Protein AF-A0A3C0FYM9-F1 (afdb_monomer_lite)

Sequence (69 aa):
MKWNKQYNYPPCVRSTTDGLRTYDIGNEKLPSVTTILGATQSDEKKESIARWTARVGEDEAIRVRDQAA

Foldseek 3Di:
DDDDPPDDDADWDWDADPNDTWIDRPPDTDDDPVRVCVVPPDPVVVVVLVVVCVVCDVVVSVVVVVVVD

Radius of gyration: 18.33 Å; chains: 1; bounding box: 48×22×36 Å

Secondary structure (DSSP, 8-state):
-----SS--PPPEEEEETTEEEEEETTEEPPPHHHHHHHT--HHHHHHHHHHHHHH-HHHHHHHHHHT-

Structure (mmCIF, N/CA/C/O backbone):
data_AF-A0A3C0FYM9-F1
#
_entry.id   AF-A0A3C0FYM9-F1
#
loop_
_atom_site.group_PDB
_atom_site.id
_atom_site.type_symbol
_atom_site.label_atom_id
_atom_site.label_alt_id
_atom_site.label_comp_id
_atom_site.label_asym_id
_atom_site.label_entity_id
_atom_site.label_seq_id
_atom_site.pdbx_PDB_ins_code
_atom_site.Cartn_x
_atom_site.Cartn_y
_atom_site.Cartn_z
_atom_site.occupancy
_atom_site.B_iso_or_equiv
_atom_site.auth_seq_id
_atom_site.auth_comp_id
_atom_site.auth_asym_id
_atom_site.auth_atom_id
_atom_site.pdbx_PDB_model_num
ATOM 1 N N . MET A 1 1 ? 26.956 10.226 -7.516 1.00 74.31 1 MET A N 1
ATOM 2 C CA . MET A 1 1 ? 26.560 8.954 -6.868 1.00 74.31 1 MET A CA 1
ATOM 3 C C . MET A 1 1 ? 27.570 7.881 -7.249 1.00 74.31 1 MET A C 1
ATOM 5 O O . MET A 1 1 ? 27.822 7.719 -8.435 1.00 74.31 1 MET A O 1
ATOM 9 N N . LYS A 1 2 ? 28.207 7.209 -6.281 1.00 83.81 2 LYS A N 1
ATOM 10 C CA . LYS A 1 2 ? 29.155 6.113 -6.550 1.00 83.81 2 LYS A CA 1
ATOM 11 C C . LYS A 1 2 ? 28.361 4.808 -6.614 1.00 83.81 2 LYS A C 1
ATOM 13 O O . LYS A 1 2 ? 27.775 4.410 -5.614 1.00 83.81 2 LYS A O 1
ATOM 18 N N . TRP A 1 3 ? 28.287 4.183 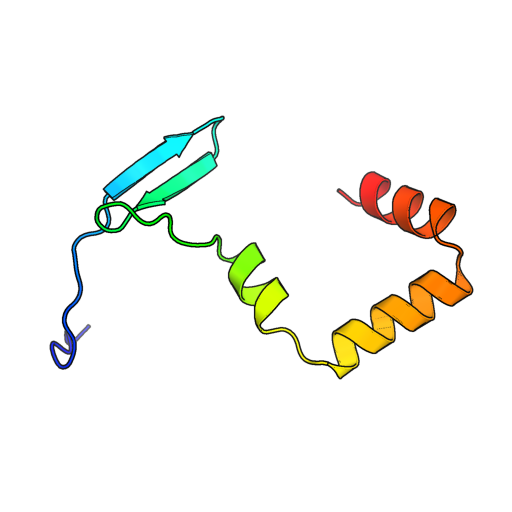-7.786 1.00 82.00 3 TRP A N 1
ATOM 19 C CA . TRP A 1 3 ? 27.536 2.939 -7.961 1.00 82.00 3 TRP A CA 1
ATOM 20 C C . TRP A 1 3 ? 28.254 1.783 -7.252 1.00 82.00 3 TRP A C 1
ATOM 22 O O . TRP A 1 3 ? 29.372 1.426 -7.622 1.00 82.00 3 TRP A O 1
ATOM 32 N N . ASN A 1 4 ? 27.625 1.218 -6.219 1.00 81.75 4 ASN A N 1
ATOM 33 C CA . ASN A 1 4 ? 28.096 0.001 -5.565 1.00 81.75 4 ASN A CA 1
ATOM 34 C C . ASN A 1 4 ? 27.577 -1.223 -6.338 1.00 81.75 4 ASN A C 1
ATOM 36 O O . ASN A 1 4 ? 26.369 -1.417 -6.426 1.00 81.75 4 ASN A O 1
ATOM 40 N N . LYS A 1 5 ? 28.482 -2.034 -6.899 1.00 84.31 5 LYS A N 1
ATOM 41 C CA . LYS A 1 5 ? 28.162 -3.263 -7.653 1.00 84.31 5 LYS A CA 1
ATOM 42 C C . LYS A 1 5 ? 28.273 -4.534 -6.803 1.00 84.31 5 LYS A C 1
ATOM 44 O O . LYS A 1 5 ? 28.482 -5.613 -7.341 1.00 84.31 5 LYS A O 1
ATOM 49 N N . GLN A 1 6 ? 28.178 -4.413 -5.479 1.00 88.62 6 GLN A N 1
ATOM 50 C CA . GLN A 1 6 ? 28.283 -5.555 -4.564 1.00 88.62 6 GLN A CA 1
ATOM 51 C C . GLN A 1 6 ? 27.219 -6.637 -4.821 1.00 88.62 6 GLN A C 1
ATOM 53 O O . GLN A 1 6 ? 27.449 -7.795 -4.489 1.00 88.62 6 GLN A O 1
ATOM 58 N N . TYR A 1 7 ? 26.091 -6.278 -5.443 1.00 86.19 7 TYR A N 1
ATOM 59 C CA . TYR A 1 7 ? 24.994 -7.191 -5.751 1.00 86.19 7 TYR A CA 1
ATOM 60 C C . TYR A 1 7 ? 24.682 -7.216 -7.2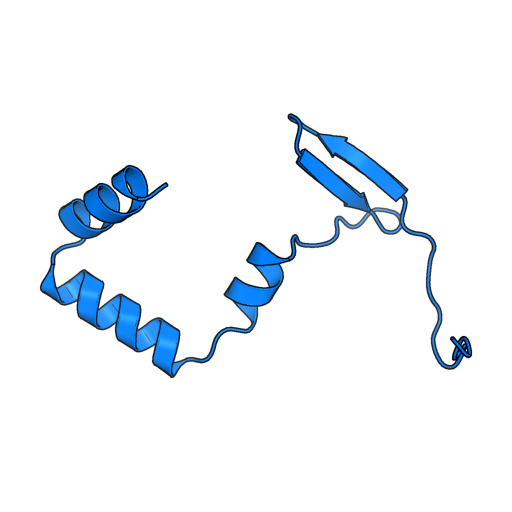49 1.00 86.19 7 TYR A C 1
ATOM 62 O O . TYR A 1 7 ? 24.968 -6.263 -7.978 1.00 86.19 7 TYR A O 1
ATOM 70 N N . ASN A 1 8 ? 24.070 -8.314 -7.700 1.00 80.94 8 ASN A N 1
ATOM 71 C CA . ASN A 1 8 ? 23.498 -8.393 -9.037 1.00 80.94 8 ASN A CA 1
ATOM 72 C C . ASN A 1 8 ? 22.207 -7.563 -9.081 1.00 80.94 8 ASN A C 1
ATOM 74 O O . ASN A 1 8 ? 21.274 -7.830 -8.327 1.00 80.94 8 ASN A O 1
ATOM 78 N N . TYR A 1 9 ? 22.163 -6.572 -9.968 1.00 81.81 9 TYR A N 1
ATOM 79 C CA . TYR A 1 9 ? 20.995 -5.726 -10.194 1.00 81.81 9 TYR A CA 1
ATOM 80 C C . TYR A 1 9 ? 20.403 -6.080 -11.563 1.00 81.81 9 TYR A C 1
ATOM 82 O O . TYR A 1 9 ? 20.836 -5.505 -12.566 1.00 81.81 9 TYR A O 1
ATOM 90 N N . PRO A 1 10 ? 19.471 -7.048 -11.642 1.00 82.31 10 PRO A N 1
ATOM 91 C CA . PRO A 1 10 ? 18.857 -7.409 -12.911 1.00 82.31 10 PRO A CA 1
ATOM 92 C C . PRO A 1 10 ? 18.064 -6.219 -13.480 1.00 82.31 10 PRO A C 1
ATOM 94 O O . PRO A 1 10 ? 17.524 -5.411 -12.718 1.00 82.31 10 PRO A O 1
ATOM 97 N N . PRO A 1 11 ? 17.991 -6.084 -14.814 1.00 80.31 11 PRO A N 1
ATOM 98 C CA . PRO A 1 11 ? 17.236 -5.009 -15.440 1.00 80.31 11 PRO A CA 1
ATOM 99 C C . PRO A 1 11 ? 15.741 -5.165 -15.136 1.00 80.31 11 PRO A C 1
ATOM 101 O O . PRO A 1 11 ? 15.188 -6.256 -15.261 1.00 80.31 11 PRO A O 1
ATOM 104 N N . CYS A 1 12 ? 15.083 -4.068 -14.760 1.00 80.75 12 CYS A N 1
ATOM 105 C CA . CYS A 1 12 ? 13.636 -4.029 -14.592 1.00 80.75 12 CYS A CA 1
ATOM 106 C C . CYS A 1 12 ? 12.962 -3.554 -15.884 1.00 80.75 12 CYS A C 1
ATOM 108 O O . CYS A 1 12 ? 13.360 -2.552 -16.484 1.00 80.75 12 CYS A O 1
ATOM 110 N N . VAL A 1 13 ? 11.922 -4.266 -16.312 1.00 81.62 13 VAL A N 1
ATOM 111 C CA . VAL A 1 13 ? 11.104 -3.875 -17.463 1.00 81.62 13 VAL A CA 1
ATOM 112 C C . VAL A 1 13 ? 9.906 -3.095 -16.946 1.00 81.62 13 VAL A C 1
ATOM 114 O O . VAL A 1 13 ? 9.150 -3.579 -16.107 1.00 81.62 13 VAL A O 1
ATOM 117 N N . ARG A 1 14 ? 9.738 -1.861 -17.427 1.00 80.75 14 ARG A N 1
ATOM 118 C CA . ARG A 1 14 ? 8.552 -1.054 -17.131 1.00 80.75 14 ARG A CA 1
ATOM 119 C C . ARG A 1 14 ? 7.413 -1.474 -18.058 1.00 80.75 14 ARG A C 1
ATOM 121 O O . ARG A 1 14 ? 7.558 -1.380 -19.274 1.00 80.75 14 ARG A O 1
ATOM 128 N N . SER A 1 15 ? 6.263 -1.798 -17.480 1.00 77.12 15 SER A N 1
ATOM 129 C CA . SER A 1 15 ? 4.997 -2.008 -18.182 1.00 77.12 15 SER A CA 1
ATOM 130 C C . SER A 1 15 ? 3.918 -1.052 -17.658 1.00 77.12 15 SER A C 1
ATOM 132 O O . SER A 1 15 ? 4.059 -0.444 -16.591 1.00 77.12 15 SER A O 1
ATOM 134 N N . THR A 1 16 ? 2.850 -0.874 -18.432 1.00 77.12 16 THR A N 1
ATOM 135 C CA . THR A 1 16 ? 1.655 -0.134 -18.010 1.00 77.12 16 THR A CA 1
ATOM 136 C C . THR A 1 16 ? 0.458 -1.063 -18.151 1.00 77.12 16 THR A C 1
ATOM 138 O O . THR A 1 16 ? 0.125 -1.451 -19.266 1.00 77.12 16 THR A O 1
ATOM 141 N N . THR A 1 17 ? -0.158 -1.439 -17.032 1.00 74.19 17 THR A N 1
ATOM 142 C CA . THR A 1 17 ? -1.374 -2.271 -16.997 1.00 74.19 17 THR A CA 1
ATOM 143 C C . THR A 1 17 ? -2.464 -1.465 -16.304 1.00 74.19 17 THR A C 1
ATOM 145 O O . THR A 1 17 ? -2.216 -0.924 -15.230 1.00 74.19 17 THR A O 1
ATOM 148 N N . ASP A 1 18 ? -3.627 -1.313 -16.940 1.00 76.19 18 ASP A N 1
ATOM 149 C CA . ASP A 1 18 ? -4.780 -0.565 -16.405 1.00 76.19 18 ASP A CA 1
ATOM 150 C C . ASP A 1 18 ? -4.459 0.874 -15.950 1.00 76.19 18 ASP A C 1
ATOM 152 O O . ASP A 1 18 ? -5.040 1.404 -15.009 1.00 76.19 18 ASP A O 1
ATOM 156 N N . GLY A 1 19 ? -3.489 1.523 -16.608 1.00 76.19 19 GLY A N 1
ATOM 157 C CA . GLY A 1 19 ? -3.021 2.871 -16.257 1.00 76.19 19 GLY A CA 1
ATOM 158 C C . GLY A 1 19 ? -2.029 2.927 -15.086 1.00 76.19 19 GLY A C 1
ATOM 159 O O . GLY A 1 19 ? -1.450 3.985 -14.831 1.00 76.19 19 GLY A O 1
ATOM 160 N N . LEU A 1 20 ? -1.757 1.803 -14.415 1.00 71.06 20 LEU A N 1
ATOM 161 C CA . LEU A 1 20 ? -0.750 1.700 -13.363 1.00 71.06 20 LEU A CA 1
ATOM 162 C C . LEU A 1 20 ? 0.616 1.307 -13.933 1.00 71.06 20 LEU A C 1
ATOM 164 O O . LEU A 1 20 ? 0.741 0.503 -14.858 1.00 71.06 20 LEU A O 1
ATOM 168 N N . ARG A 1 21 ? 1.672 1.875 -13.343 1.00 80.38 21 ARG A N 1
ATOM 169 C CA . ARG A 1 21 ? 3.060 1.506 -13.648 1.00 80.38 21 ARG A CA 1
ATOM 170 C C . ARG A 1 21 ? 3.395 0.208 -12.923 1.00 80.38 21 ARG A C 1
ATOM 172 O O . ARG A 1 21 ? 3.416 0.187 -11.694 1.00 80.38 21 ARG A O 1
ATOM 179 N N . THR A 1 22 ? 3.726 -0.828 -13.679 1.00 79.25 22 THR A N 1
ATOM 180 C CA . THR A 1 22 ? 4.201 -2.114 -13.157 1.00 79.25 22 THR A CA 1
ATOM 181 C C . THR A 1 22 ? 5.654 -2.309 -13.572 1.00 79.25 22 THR A C 1
ATOM 183 O O . THR A 1 22 ? 6.072 -1.833 -14.631 1.00 79.25 22 THR A O 1
ATOM 186 N N . TYR A 1 23 ? 6.436 -2.967 -12.724 1.00 83.88 23 TYR A N 1
ATOM 187 C CA . TYR A 1 23 ? 7.814 -3.325 -13.034 1.00 83.88 23 TYR A CA 1
ATOM 188 C C . TYR A 1 23 ? 7.978 -4.822 -12.882 1.00 83.88 23 TYR A C 1
ATOM 190 O O . TYR A 1 23 ? 7.585 -5.363 -11.853 1.00 83.88 23 TYR A O 1
ATOM 198 N N . ASP A 1 24 ? 8.606 -5.447 -13.866 1.00 82.62 24 ASP A N 1
ATOM 199 C CA . ASP A 1 24 ? 8.841 -6.884 -13.869 1.00 82.62 24 ASP A CA 1
ATOM 200 C C . ASP A 1 24 ? 10.348 -7.159 -13.913 1.00 82.62 24 ASP A C 1
ATOM 202 O O . ASP A 1 24 ? 11.113 -6.446 -14.576 1.00 82.62 24 ASP A O 1
ATOM 206 N N . ILE A 1 25 ? 10.780 -8.192 -13.192 1.00 82.88 25 ILE A N 1
ATOM 207 C CA . ILE A 1 25 ? 12.124 -8.762 -13.287 1.00 82.88 25 ILE A CA 1
ATOM 208 C C . ILE A 1 25 ? 11.962 -10.175 -13.842 1.00 82.88 25 ILE A C 1
ATOM 210 O O . ILE A 1 25 ? 11.518 -11.088 -13.148 1.00 82.88 25 ILE A O 1
ATOM 214 N N . GLY A 1 26 ? 12.301 -10.361 -15.119 1.00 81.56 26 GLY A N 1
ATOM 215 C CA . GLY A 1 26 ? 12.054 -11.628 -15.808 1.00 81.56 26 GLY A CA 1
ATOM 216 C C . GLY A 1 26 ? 10.555 -11.936 -15.872 1.00 81.56 26 GLY A C 1
ATOM 217 O O . GLY A 1 26 ? 9.832 -11.265 -16.600 1.00 81.56 26 GLY A O 1
ATOM 218 N N . ASN A 1 27 ? 10.108 -12.931 -15.101 1.00 78.50 27 ASN A N 1
ATOM 219 C CA . ASN A 1 27 ? 8.705 -13.363 -15.029 1.00 78.50 27 ASN A CA 1
ATOM 220 C C . ASN A 1 27 ? 7.997 -12.953 -13.723 1.00 78.50 27 ASN A C 1
ATOM 222 O O . ASN A 1 27 ? 6.826 -13.284 -13.538 1.00 78.50 27 ASN A O 1
ATOM 226 N N . GLU A 1 28 ? 8.685 -12.263 -12.809 1.00 82.75 28 GLU A N 1
ATOM 227 C CA . GLU A 1 28 ? 8.122 -11.849 -11.522 1.00 82.75 28 GLU A CA 1
ATOM 228 C C . GLU A 1 28 ? 7.768 -10.365 -11.516 1.00 82.75 28 GLU A C 1
ATOM 230 O O . GLU A 1 28 ? 8.574 -9.513 -11.900 1.00 82.75 28 GLU A O 1
ATOM 235 N N . LYS A 1 29 ? 6.562 -10.056 -11.029 1.00 85.81 29 LYS A N 1
ATOM 236 C C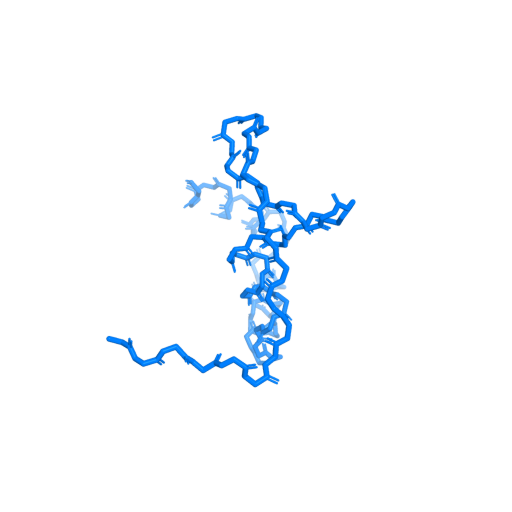A . LYS A 1 29 ? 6.091 -8.681 -10.862 1.00 85.81 29 LYS A CA 1
ATOM 237 C C . LYS A 1 29 ? 6.594 -8.115 -9.543 1.00 85.81 29 LYS A C 1
ATOM 239 O O . LYS A 1 29 ? 6.377 -8.705 -8.485 1.00 85.81 29 LYS A O 1
ATOM 244 N N . LEU A 1 30 ? 7.211 -6.942 -9.590 1.00 86.25 30 LEU A N 1
ATOM 245 C CA . LEU A 1 30 ? 7.633 -6.239 -8.388 1.00 86.25 30 LEU A CA 1
ATOM 246 C C . LEU A 1 30 ? 6.425 -5.643 -7.652 1.00 86.25 30 LEU A C 1
ATOM 248 O O . LEU A 1 30 ? 5.545 -5.044 -8.283 1.00 86.25 30 LEU A O 1
ATOM 252 N N . PRO A 1 31 ? 6.389 -5.751 -6.313 1.00 87.50 31 PRO A N 1
ATOM 253 C CA . PRO A 1 31 ? 5.346 -5.129 -5.514 1.00 87.50 31 PRO A CA 1
ATOM 254 C C . PRO A 1 31 ? 5.422 -3.600 -5.600 1.00 87.50 31 PRO A C 1
ATOM 256 O O . PRO A 1 31 ? 6.493 -3.007 -5.748 1.00 87.50 31 PRO A O 1
ATOM 259 N N . SER A 1 32 ? 4.268 -2.945 -5.463 1.00 86.31 32 SER A N 1
ATOM 260 C CA . SER A 1 32 ? 4.211 -1.484 -5.378 1.00 86.31 32 SER A CA 1
ATOM 261 C C . SER A 1 32 ? 4.816 -0.978 -4.062 1.00 86.31 32 SER A C 1
ATOM 263 O O . SER A 1 32 ? 4.882 -1.711 -3.074 1.00 86.31 32 SER A O 1
ATOM 265 N N . VAL A 1 33 ? 5.193 0.306 -4.012 1.00 87.25 33 VAL A N 1
ATOM 266 C CA . VAL A 1 33 ? 5.661 0.953 -2.770 1.00 87.25 33 VAL A CA 1
ATOM 267 C C . VAL A 1 33 ? 4.642 0.767 -1.642 1.00 87.25 33 VAL A C 1
ATOM 269 O O . VAL A 1 33 ? 5.006 0.372 -0.538 1.00 87.25 33 VAL A O 1
ATOM 272 N N . THR A 1 34 ? 3.357 0.975 -1.932 1.00 88.31 34 THR A N 1
ATOM 273 C CA . THR A 1 34 ? 2.263 0.795 -0.969 1.00 88.31 34 THR A CA 1
ATOM 274 C C . THR A 1 34 ? 2.173 -0.648 -0.474 1.00 88.31 34 THR A C 1
ATOM 276 O O . THR A 1 34 ? 1.978 -0.876 0.717 1.00 88.31 34 THR A O 1
ATOM 279 N N . THR A 1 35 ? 2.373 -1.625 -1.363 1.00 89.69 35 THR A N 1
ATOM 280 C CA . THR A 1 35 ? 2.387 -3.052 -1.011 1.00 89.69 35 THR A CA 1
ATOM 281 C C . THR A 1 35 ? 3.531 -3.373 -0.053 1.00 89.69 35 THR A C 1
ATOM 283 O O . THR A 1 35 ? 3.306 -4.034 0.958 1.00 89.69 35 THR A O 1
ATOM 286 N N . ILE A 1 36 ? 4.740 -2.873 -0.333 1.00 92.12 36 ILE A N 1
ATOM 287 C CA . ILE A 1 36 ? 5.910 -3.079 0.531 1.00 92.12 36 ILE A CA 1
ATOM 288 C C . ILE A 1 36 ? 5.647 -2.475 1.912 1.00 92.12 36 ILE A C 1
ATOM 290 O O . ILE A 1 36 ? 5.777 -3.172 2.913 1.00 92.12 36 ILE A O 1
ATOM 294 N N . LEU A 1 37 ? 5.196 -1.218 1.972 1.00 92.31 37 LEU A N 1
ATOM 295 C CA . LEU A 1 37 ? 4.906 -0.540 3.238 1.00 92.31 37 LEU A CA 1
ATOM 296 C C . LEU A 1 37 ? 3.810 -1.245 4.048 1.00 92.31 37 LEU A C 1
ATOM 298 O O . LEU A 1 37 ? 3.904 -1.313 5.272 1.00 92.31 37 LEU A O 1
ATOM 302 N N . GLY A 1 38 ? 2.787 -1.785 3.382 1.00 91.56 38 GLY A N 1
ATOM 303 C CA . GLY A 1 38 ? 1.742 -2.576 4.031 1.00 91.56 38 GLY A CA 1
ATOM 304 C C . GLY A 1 38 ? 2.264 -3.898 4.600 1.00 91.56 38 GLY A C 1
ATOM 305 O O . GLY A 1 38 ? 1.860 -4.291 5.695 1.00 91.56 38 GLY A O 1
ATOM 306 N N . ALA A 1 39 ? 3.186 -4.559 3.897 1.00 92.44 39 ALA A N 1
ATOM 307 C CA . ALA A 1 39 ? 3.797 -5.811 4.341 1.00 92.44 39 ALA A CA 1
ATOM 308 C C . ALA A 1 39 ? 4.793 -5.609 5.496 1.00 92.44 39 ALA A C 1
ATOM 310 O O . ALA A 1 39 ? 4.875 -6.451 6.387 1.00 92.44 39 ALA A O 1
ATOM 311 N N . THR A 1 40 ? 5.521 -4.489 5.510 1.00 95.25 40 THR A N 1
ATOM 312 C CA . THR A 1 40 ? 6.582 -4.207 6.495 1.00 95.25 40 THR A CA 1
ATOM 313 C C . THR A 1 40 ? 6.140 -3.307 7.649 1.00 95.25 40 THR A C 1
ATOM 315 O O . THR A 1 40 ? 6.983 -2.817 8.399 1.00 95.25 40 THR A O 1
ATOM 318 N N . GLN A 1 41 ? 4.846 -3.019 7.788 1.00 93.69 41 GLN A N 1
ATOM 319 C CA . GLN A 1 41 ? 4.359 -2.194 8.895 1.00 93.69 41 GLN A CA 1
ATOM 320 C C . GLN A 1 41 ? 4.523 -2.908 10.246 1.00 93.69 41 GLN A C 1
ATOM 322 O O . GLN A 1 41 ? 4.396 -4.132 10.324 1.00 93.69 41 GLN A O 1
ATOM 327 N N . SER A 1 42 ? 4.763 -2.134 11.308 1.00 96.44 42 SER A N 1
ATOM 328 C CA . SER A 1 42 ? 4.890 -2.661 12.669 1.00 96.44 42 SER A CA 1
ATOM 329 C C . SER A 1 42 ? 3.609 -3.352 13.135 1.00 96.44 42 SER A C 1
ATOM 331 O O . SER A 1 42 ? 2.499 -2.955 12.766 1.00 96.44 42 SER A O 1
ATOM 333 N N . ASP A 1 43 ? 3.755 -4.367 13.984 1.00 95.19 43 ASP A N 1
ATOM 334 C CA . ASP A 1 43 ? 2.606 -5.107 14.513 1.00 95.19 43 ASP A CA 1
ATOM 335 C C . ASP A 1 43 ? 1.716 -4.225 15.398 1.00 95.19 43 ASP A C 1
ATOM 337 O O . ASP A 1 43 ? 0.495 -4.289 15.289 1.00 95.19 43 ASP A O 1
ATOM 341 N N . GLU A 1 44 ? 2.303 -3.283 16.144 1.00 95.69 44 GLU A N 1
ATOM 342 C CA . GLU A 1 44 ? 1.561 -2.268 16.906 1.00 95.69 44 GLU A CA 1
ATOM 343 C C . GLU A 1 44 ? 0.587 -1.471 16.023 1.00 95.69 44 GLU A C 1
ATOM 345 O O . GLU A 1 44 ? -0.563 -1.232 16.402 1.00 95.69 44 GLU A O 1
ATOM 350 N N . LYS A 1 45 ? 1.015 -1.083 14.814 1.00 93.88 45 LYS A N 1
ATOM 351 C CA . LYS A 1 45 ? 0.154 -0.349 13.881 1.00 93.88 45 LYS A CA 1
ATOM 352 C C . LYS A 1 45 ? -1.013 -1.216 13.411 1.00 93.88 45 LYS A C 1
ATOM 354 O O . LYS A 1 45 ? -2.140 -0.724 13.349 1.00 93.88 45 LYS A O 1
ATOM 359 N N . LYS A 1 46 ? -0.762 -2.495 13.111 1.00 93.31 46 LYS A N 1
ATOM 360 C CA . LYS A 1 46 ? -1.810 -3.451 12.711 1.00 93.31 46 LYS A CA 1
ATOM 361 C C . LYS A 1 46 ? -2.833 -3.628 13.829 1.00 93.31 46 LYS A C 1
ATOM 363 O O . LYS A 1 46 ? -4.033 -3.540 13.581 1.00 93.31 46 LYS A O 1
ATOM 368 N N . GLU A 1 47 ? -2.363 -3.811 15.060 1.00 95.38 47 GLU A N 1
ATOM 369 C CA . GLU A 1 47 ? -3.230 -3.946 16.229 1.00 95.38 47 GLU A CA 1
ATOM 370 C C . GLU A 1 47 ? -4.044 -2.682 16.497 1.00 95.38 47 GLU A C 1
ATOM 372 O O . GLU A 1 47 ? -5.232 -2.774 16.795 1.00 95.38 47 GLU A O 1
ATOM 377 N N . SER A 1 48 ? -3.436 -1.500 16.381 1.00 95.06 48 SER A N 1
ATOM 378 C CA . SER A 1 48 ? -4.130 -0.224 16.580 1.00 95.06 48 SER A CA 1
ATOM 379 C C . SER A 1 48 ? -5.301 -0.062 15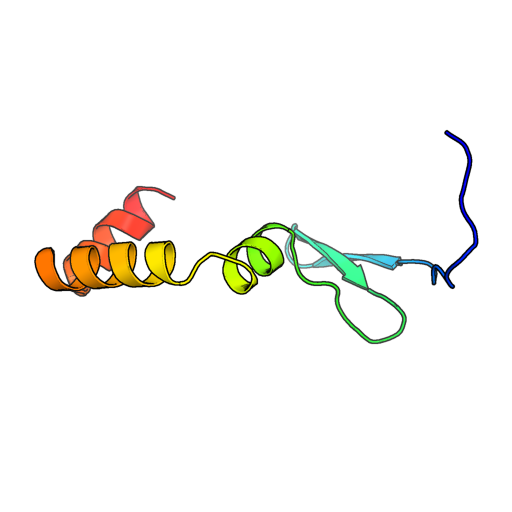.605 1.00 95.06 48 SER A C 1
ATOM 381 O O . SER A 1 48 ? -6.413 0.278 16.019 1.00 95.06 48 SER A O 1
ATOM 383 N N . ILE A 1 49 ? -5.088 -0.404 14.329 1.00 92.88 49 ILE A N 1
ATOM 384 C CA . ILE A 1 49 ? -6.144 -0.399 13.310 1.00 92.88 49 ILE A CA 1
ATOM 385 C C . ILE A 1 49 ? -7.220 -1.436 13.652 1.00 92.88 49 ILE A C 1
ATOM 387 O O . ILE A 1 49 ? -8.397 -1.094 13.652 1.00 92.88 49 ILE A O 1
ATOM 391 N N . ALA A 1 50 ? -6.842 -2.661 14.030 1.00 94.12 50 ALA A N 1
ATOM 392 C CA . ALA A 1 50 ? -7.800 -3.707 14.396 1.00 94.12 50 ALA A CA 1
ATOM 393 C C . ALA A 1 50 ? -8.674 -3.318 15.604 1.00 94.12 50 ALA A C 1
ATOM 395 O O . ALA A 1 50 ? -9.891 -3.502 15.573 1.00 94.12 50 ALA A O 1
ATOM 396 N N . ARG A 1 51 ? -8.084 -2.722 16.649 1.00 96.00 51 ARG A N 1
ATOM 397 C CA . ARG A 1 51 ? -8.823 -2.210 17.819 1.00 96.00 51 ARG A CA 1
ATOM 398 C C . ARG A 1 51 ? -9.783 -1.092 17.427 1.00 96.00 51 ARG A C 1
ATOM 400 O O . ARG A 1 51 ? -10.907 -1.042 17.923 1.00 96.00 51 ARG A O 1
ATOM 407 N N . TRP A 1 52 ? -9.352 -0.190 16.546 1.00 95.56 52 TRP A N 1
ATOM 408 C CA . TRP A 1 52 ? -10.212 0.870 16.032 1.00 95.56 52 TRP A CA 1
ATOM 409 C C . TRP A 1 52 ? -11.380 0.304 15.214 1.00 95.56 52 TRP A C 1
ATOM 411 O O . TRP A 1 52 ? -12.520 0.691 15.470 1.00 95.56 52 TRP A O 1
ATOM 421 N N . THR A 1 53 ? -11.126 -0.650 14.315 1.00 93.75 53 THR A N 1
ATOM 422 C CA . THR A 1 53 ? -12.160 -1.329 13.520 1.00 93.75 53 THR A CA 1
ATOM 423 C C . THR A 1 53 ? -13.159 -2.056 14.417 1.00 93.75 53 THR A C 1
ATOM 425 O O . THR A 1 53 ? -14.360 -1.886 14.244 1.00 93.75 53 THR A O 1
ATOM 428 N N . ALA A 1 54 ? -12.693 -2.778 15.442 1.00 94.25 54 ALA A N 1
ATOM 429 C CA . ALA A 1 54 ? -13.567 -3.445 16.410 1.00 94.25 54 ALA A CA 1
ATOM 430 C C . ALA A 1 54 ? -14.433 -2.458 17.217 1.00 94.25 54 ALA A C 1
ATOM 432 O O . ALA A 1 54 ? -15.559 -2.780 17.583 1.00 94.25 54 ALA A O 1
ATOM 433 N N . ARG A 1 55 ? -13.922 -1.249 17.486 1.00 95.12 55 ARG A N 1
ATOM 434 C CA . ARG A 1 55 ? -14.649 -0.197 18.212 1.00 95.12 55 ARG A CA 1
ATOM 435 C C . ARG A 1 55 ? -15.725 0.482 17.363 1.00 95.12 55 ARG A C 1
ATOM 437 O O . ARG A 1 55 ? -16.753 0.871 17.904 1.00 95.12 55 ARG A O 1
ATOM 444 N N . VAL A 1 56 ? -15.456 0.697 16.077 1.00 93.19 56 VAL A N 1
ATOM 445 C CA . VAL A 1 56 ? -16.355 1.417 15.156 1.00 93.19 56 VAL A CA 1
ATOM 446 C C . VAL A 1 56 ? -17.362 0.472 14.488 1.00 93.19 56 VAL A C 1
ATOM 448 O O . VAL A 1 56 ? -18.467 0.897 14.166 1.00 93.19 56 VAL A O 1
ATOM 451 N N . GLY A 1 57 ? -17.017 -0.809 14.351 1.00 94.19 57 GLY A N 1
ATOM 452 C CA . GLY A 1 57 ? -17.768 -1.793 13.574 1.00 94.19 57 GLY A CA 1
ATOM 453 C C . GLY A 1 57 ? -17.204 -1.926 12.158 1.00 94.19 57 GLY A C 1
ATOM 454 O O . GLY A 1 57 ? -16.710 -0.956 11.585 1.00 94.19 57 GLY A O 1
ATOM 455 N N . GLU A 1 58 ? -17.250 -3.137 11.602 1.00 91.94 58 GLU A N 1
ATOM 456 C CA . GLU A 1 58 ? -16.626 -3.465 10.312 1.00 91.94 58 GLU A CA 1
ATOM 457 C C . GLU A 1 58 ? -17.258 -2.694 9.143 1.00 91.94 58 GLU A C 1
ATOM 459 O O . GLU A 1 58 ? -16.536 -2.053 8.380 1.00 91.94 58 GLU A O 1
ATOM 464 N N . ASP A 1 59 ? -18.591 -2.656 9.069 1.00 93.38 59 ASP A N 1
ATOM 465 C CA . ASP A 1 59 ? -19.324 -1.943 8.012 1.00 93.38 59 ASP A CA 1
ATOM 466 C C . ASP A 1 59 ? -19.012 -0.440 8.005 1.00 93.38 59 ASP A C 1
ATOM 468 O O . ASP A 1 59 ? -18.754 0.160 6.960 1.00 93.38 59 ASP A O 1
ATOM 472 N N . GLU A 1 60 ? -18.978 0.173 9.190 1.00 92.00 60 GLU A N 1
ATOM 473 C CA . GLU A 1 60 ? -18.700 1.600 9.327 1.00 92.00 60 GLU A CA 1
ATOM 474 C C . GLU A 1 60 ? -17.214 1.907 9.082 1.00 92.00 60 GLU A C 1
ATOM 476 O O . GLU A 1 60 ? -16.881 2.920 8.465 1.00 92.00 60 GLU A O 1
ATOM 481 N N . ALA A 1 61 ? -16.305 1.010 9.471 1.00 93.19 61 ALA A N 1
ATOM 482 C CA . ALA A 1 61 ? -14.887 1.129 9.144 1.00 93.19 61 ALA A CA 1
ATOM 483 C C . ALA A 1 61 ? -14.637 1.062 7.627 1.00 93.19 61 ALA A C 1
ATOM 485 O O . ALA A 1 61 ? -13.840 1.852 7.112 1.00 93.19 61 ALA A O 1
ATOM 486 N N . ILE A 1 62 ? -15.326 0.168 6.908 1.00 93.19 62 ILE A N 1
ATOM 487 C CA . ILE A 1 62 ? -15.274 0.083 5.439 1.00 93.19 62 ILE A CA 1
ATOM 488 C C . ILE A 1 62 ? -15.811 1.376 4.823 1.00 93.19 62 ILE A C 1
ATOM 490 O O . ILE A 1 62 ? -15.135 1.984 3.993 1.00 93.19 62 ILE A O 1
ATOM 494 N N . ARG A 1 63 ? -16.970 1.857 5.291 1.00 94.62 63 ARG A N 1
ATOM 495 C CA . ARG A 1 63 ? -17.577 3.105 4.808 1.00 94.62 63 ARG A CA 1
ATOM 496 C C . ARG A 1 63 ? -16.633 4.300 4.956 1.00 94.62 63 ARG A C 1
ATOM 498 O O . ARG A 1 63 ? -16.467 5.075 4.016 1.00 94.62 63 ARG A O 1
ATOM 505 N N . VAL A 1 64 ? -15.997 4.445 6.120 1.00 92.81 64 VAL A N 1
ATOM 506 C CA . VAL A 1 64 ? -15.025 5.518 6.388 1.00 92.81 64 VAL A CA 1
ATOM 507 C C . VAL A 1 64 ? -13.787 5.382 5.500 1.00 92.81 64 VAL A C 1
ATOM 509 O O . VAL A 1 64 ? -13.310 6.389 4.979 1.00 92.81 64 VAL A O 1
ATOM 512 N N . ARG A 1 65 ? -13.276 4.160 5.298 1.00 90.75 65 ARG A N 1
ATOM 513 C CA . ARG A 1 65 ? -12.120 3.903 4.426 1.00 90.75 65 ARG A CA 1
ATOM 514 C C . ARG A 1 65 ? -12.394 4.327 2.988 1.00 90.75 65 ARG A C 1
ATOM 516 O O . ARG A 1 65 ? -11.563 5.007 2.396 1.00 90.75 65 ARG A O 1
ATOM 523 N N . ASP A 1 66 ? -13.537 3.925 2.447 1.00 91.81 66 ASP A N 1
ATOM 524 C CA . ASP A 1 66 ? -13.870 4.157 1.043 1.00 91.81 66 ASP A CA 1
ATOM 525 C C . ASP A 1 66 ? -14.268 5.620 0.784 1.00 91.81 66 ASP A C 1
ATOM 527 O O . ASP A 1 66 ? -14.019 6.134 -0.300 1.00 91.81 66 ASP A O 1
ATOM 531 N N . GLN A 1 67 ? -14.809 6.327 1.785 1.00 93.62 67 GLN A N 1
ATOM 532 C CA . GLN A 1 67 ? -15.054 7.774 1.700 1.00 93.62 67 GLN A CA 1
ATOM 533 C C . GLN A 1 67 ? -13.760 8.608 1.778 1.00 93.62 67 GLN A C 1
ATOM 535 O O . GLN A 1 67 ? -13.735 9.747 1.314 1.00 93.62 67 GLN A O 1
ATOM 540 N N . ALA A 1 68 ? -12.705 8.082 2.404 1.00 85.06 68 ALA A N 1
ATOM 541 C CA . ALA A 1 68 ? -11.426 8.775 2.557 1.00 85.06 68 ALA A CA 1
ATOM 542 C C . ALA A 1 68 ? -10.471 8.601 1.357 1.00 85.06 68 ALA A C 1
ATOM 544 O O . ALA A 1 68 ? -9.406 9.224 1.356 1.00 85.06 68 ALA A O 1
ATOM 545 N N . ALA A 1 69 ? -10.823 7.740 0.396 1.00 64.12 69 ALA A N 1
ATOM 546 C CA . ALA A 1 69 ? -10.063 7.464 -0.825 1.00 64.12 69 ALA A CA 1
ATOM 547 C C . ALA A 1 69 ? -10.328 8.512 -1.917 1.00 64.12 69 ALA A C 1
ATOM 549 O O . ALA A 1 69 ? -9.352 8.849 -2.627 1.00 64.12 69 ALA A O 1
#

pLDDT: mean 87.13, std 7.25, range [64.12, 96.44]

=== Feature glossary ===
A reading guide for the features in this record.

Start from the sequence.

  · This is the polypeptide sequence — one letter per residue, N-terminus first. Length ranges from a few dozen residues for small domains to over a thousand for large multi-domain proteins.

Fold it, and you get atomic coordinates and the backbone conformation that goes with them.

  · Structure coordinates are given as an mmCIF _atom_site loop: one row per atom with element, residue name, chain id, sequence number, and x/y/z position in Å. Only the four main-chain atoms per residue are included here; side chains are omitted to keep the record compact.

  · Backbone dihedral angles. Every residue except chain termini has a φ (preceding-C → N → Cα → C) and a ψ (N → Cα → C → next-N). They are reported in degrees following the IUPAC sign convention. Secondary structure is essentially a statement about which (φ, ψ) basin each residue occupies.

  · The SS8 string is DSSP's per-residue secondary-structure call. α-helix (H) means an i→i+4 H-bond ladder; β-strand (E) means the residue participates in a β-sheet; 3₁₀ (G) and π (I) are tighter and wider helices; T/S are turns/bends; '-' is loop.

  · SS3 is a coarse helix/strand/coil call (letters a/b/c) made by the P-SEA algorithm from inter-Cα distances and dihedrals. It is less detailed than DSSP but needs only Cα positions.

Summarize the fold with a handful of shape descriptors and a per-residue structural alphabet.

  · Radius of gyration (Rg) is the root-mean-square distance of Cα atoms from their centroid — a single number for overall size and compactness. A globular domain of N residues has Rg ≈ 2.2·N^0.38 Å; an extended or disordered chain has a much larger Rg. The Cα contact count is the number of residue pairs whose Cα atoms are within 8 Å and are more than four positions apart in sequence — a standard proxy for tertiary packing density. The boun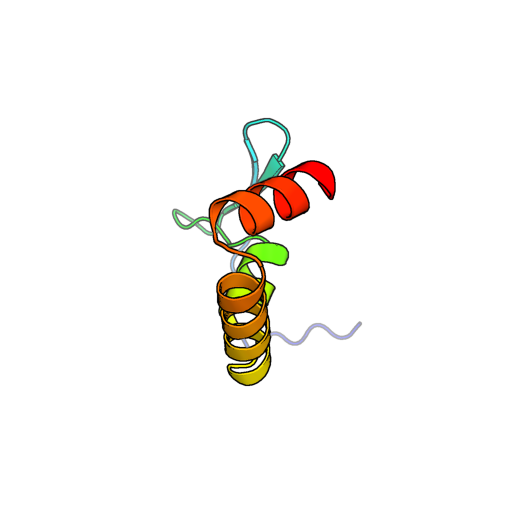ding box is the smallest axis-aligned box enclosing all Cα atoms.

  · The Foldseek 3Di string encodes local tertiary geometry as a 20-letter alphabet — one character per residue — derived from the relative positions of nearby Cα atoms. Unlike the amino-acid sequence, 3Di is a direct function of the 3D structure, so two proteins with the same fold have similar 3Di strings even at low sequence identity.

  · Solvent-accessible surface area (SASA) is the area in Å² traced out by the centre of a 1.4 Å probe 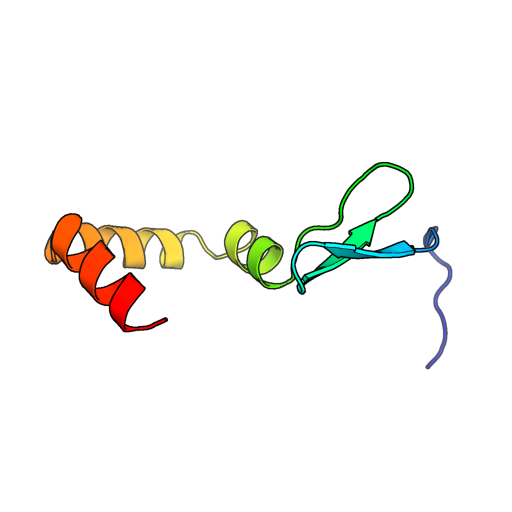sphere (a water molecule) rolled over the protein's van der Waals surface (Shrake–Rupley / Lee–Richards construction). Buried residues have near-zero SASA; fully exposed residues can exceed 200 Å². The total SASA scales roughly with the number of surface residues.

Ask how reliable the model is.

  · pLDDT (predicted Local Distance Difference Test) is AlphaFold's per-residue confidence score, ranging from 0 to 100. Values above 90 indicate high confidence (typically well-packed cores); 70–90 is confident; 50–70 low confidence; below 50 usually means the region is disordered or the prediction is unreliable there. AlphaFold stores pLDDT in the mmCIF B-factor column.

  · B-factor (Debye–Waller factor) reflects atomic displacement in the crystal lattice. It is an experimental observable (units Å²), not a prediction; low values mean the atom is pinned down, high values mean it moves or is heterogeneous across the crystal.

  · Predicted Aligned Error (PAE) is an AlphaFold confidence matrix: entry (i, j) is the expected error in the position of residue j, in ångströms, when the prediction is superimposed on the true structure at residue i. Low PAE within a block of residues means that block is internally rigid and well-predicted; high PAE between two blocks means their relative placement is uncertain even if each block individually is confident.

Place it in context: what it resembles, what it is annotated as, and how it looks.

  · Nearest PDB neighbors are the top structural matches found by Foldseek when searching this structure against the entire Protein Data Bank. Each hit reports a TM-score (0 to 1; >0.5 almost always implies the same fold) and an E-value. These are *structural* homologs — they may share no detectable sequence similarity.

  · Functional annotations link the protein to curated databases. InterPro entries identify conserved domains and families by matching the sequence against member-database signatures (Pfam, PROSITE, CDD, …). Gene Ontology (GO) terms describe molecular function, biological process, and cellular component in a controlled vocabulary. CATH places the structure in a hierarchical fold classification (Class/Architecture/Topology/Homologous-superfamily). The organism is the source species.

  · Three diagnostic plots accompany the record. The Cα contact map visualizes the tertiary structure as a 2D adjacency matrix (8 Å cutoff, sequence-local contacts suppressed). The Ramachandran plot shows the distribution of backbone (φ, ψ) torsions, with points in the α and β basins reflecting secondary structure content. The PAE plot shows AlphaFold's inter-residue confidence as a color matrix.

  · Six rendered views show the 3D structure from the faces of a cube — i.e. along ±x, ±y, ±z. Rendering representation is drawn randomly per protein from cartoon (secondary-structure ribbons), sticks (backbone bonds), or molecular surface; coloring is either N→C rainbow (blue at the N-terminus through red at the C-terminus) or one color per chain.